Protein AF-A0A2K3KKW4-F1 (afdb_monomer_lite)

Structure (mmCIF, N/CA/C/O backbone):
data_AF-A0A2K3KKW4-F1
#
_entry.id   AF-A0A2K3KKW4-F1
#
loop_
_atom_site.group_PDB
_atom_site.id
_atom_site.type_symbol
_atom_site.label_atom_id
_atom_site.label_alt_id
_atom_site.label_comp_id
_atom_site.label_asym_id
_atom_site.label_entity_id
_atom_site.label_seq_id
_atom_site.pdbx_PDB_ins_code
_atom_site.Cartn_x
_atom_site.Cartn_y
_atom_site.Cartn_z
_atom_site.occupancy
_atom_site.B_iso_or_equiv
_atom_site.auth_seq_id
_atom_site.auth_comp_id
_atom_site.auth_asym_id
_atom_site.auth_atom_id
_atom_site.pdbx_PDB_model_num
ATOM 1 N N . MET A 1 1 ? -10.260 -14.661 -4.051 1.00 47.41 1 MET A N 1
ATOM 2 C CA . MET A 1 1 ? -11.435 -13.790 -3.814 1.00 47.41 1 MET A CA 1
ATOM 3 C C . MET A 1 1 ? -10.969 -12.354 -3.994 1.00 47.41 1 MET A C 1
ATOM 5 O O . MET A 1 1 ? -9.844 -12.076 -3.609 1.00 47.41 1 MET A O 1
ATOM 9 N N . ALA A 1 2 ? -11.745 -11.480 -4.638 1.00 58.47 2 ALA A N 1
ATOM 10 C CA . ALA A 1 2 ? -11.342 -10.082 -4.812 1.00 58.47 2 ALA A CA 1
ATOM 11 C C . ALA A 1 2 ? -11.584 -9.311 -3.506 1.00 58.47 2 ALA A C 1
ATOM 13 O O . ALA A 1 2 ? -12.720 -9.268 -3.032 1.00 58.47 2 ALA A O 1
ATOM 14 N N . VAL A 1 3 ? -10.526 -8.737 -2.932 1.00 58.22 3 VAL A N 1
ATOM 15 C CA . VAL A 1 3 ? -10.606 -7.864 -1.753 1.00 58.22 3 VAL A CA 1
ATOM 16 C C . VAL A 1 3 ? -11.310 -6.564 -2.142 1.00 58.22 3 VAL A C 1
ATOM 18 O O . VAL A 1 3 ? -10.940 -5.925 -3.127 1.00 58.22 3 VAL A O 1
ATOM 21 N N . LYS A 1 4 ? -12.382 -6.207 -1.426 1.00 67.81 4 LYS A N 1
ATOM 22 C CA . LYS A 1 4 ? -13.187 -5.008 -1.725 1.00 67.81 4 LYS A CA 1
ATOM 23 C C . LYS A 1 4 ? -12.787 -3.826 -0.854 1.00 67.81 4 LYS A C 1
ATOM 25 O O . LYS A 1 4 ? -12.928 -2.687 -1.288 1.00 67.81 4 LYS A O 1
ATOM 30 N N . ASN A 1 5 ? -12.276 -4.098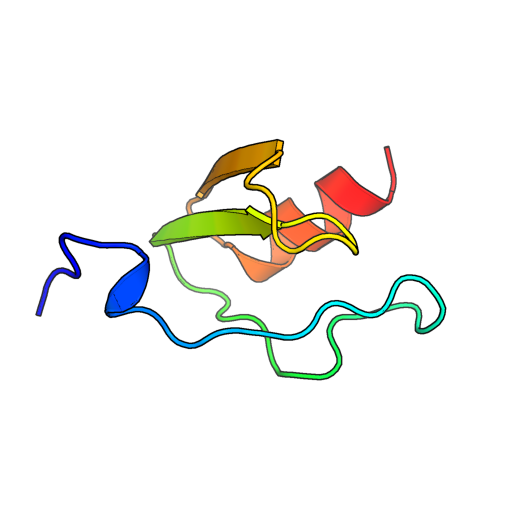 0.345 1.00 67.75 5 ASN A N 1
ATOM 31 C CA . ASN A 1 5 ? -11.855 -3.086 1.299 1.00 67.75 5 ASN A CA 1
ATOM 32 C C . ASN A 1 5 ? -10.394 -3.302 1.687 1.00 67.75 5 ASN A C 1
ATOM 34 O O . ASN A 1 5 ? -9.964 -4.430 1.912 1.00 67.75 5 ASN A O 1
ATOM 38 N N . LEU A 1 6 ? -9.648 -2.211 1.851 1.00 65.75 6 LEU A N 1
ATOM 39 C CA . LEU A 1 6 ? -8.270 -2.271 2.347 1.00 65.75 6 LEU A CA 1
ATOM 40 C C . LEU A 1 6 ? -8.172 -2.870 3.758 1.00 65.75 6 LEU A C 1
ATOM 42 O O . LEU A 1 6 ? -7.162 -3.474 4.095 1.00 65.75 6 LEU A O 1
ATOM 46 N N . ALA A 1 7 ? -9.233 -2.774 4.562 1.00 66.50 7 ALA A N 1
ATOM 47 C CA . ALA A 1 7 ? -9.300 -3.409 5.879 1.00 66.50 7 ALA A CA 1
ATOM 48 C C . ALA A 1 7 ? -9.245 -4.951 5.825 1.00 66.50 7 ALA A C 1
ATOM 50 O O . ALA A 1 7 ? -8.977 -5.586 6.837 1.00 66.50 7 ALA A O 1
ATOM 51 N N . GLU A 1 8 ? -9.500 -5.550 4.658 1.00 71.50 8 GLU A N 1
ATOM 52 C CA . GLU A 1 8 ? -9.425 -6.998 4.422 1.00 71.50 8 GLU A CA 1
ATOM 53 C C . GLU A 1 8 ? -8.054 -7.421 3.862 1.00 71.50 8 GLU A C 1
ATOM 55 O O . GLU A 1 8 ? -7.854 -8.591 3.539 1.00 71.50 8 GLU A O 1
ATOM 60 N N . THR A 1 9 ? -7.123 -6.473 3.703 1.00 69.81 9 THR A N 1
ATOM 61 C CA . THR A 1 9 ? -5.784 -6.718 3.153 1.00 69.81 9 THR A CA 1
ATOM 62 C C . THR A 1 9 ? -4.746 -6.841 4.260 1.00 69.81 9 THR A C 1
ATOM 64 O O . THR A 1 9 ? -4.868 -6.223 5.318 1.00 69.81 9 THR A O 1
ATOM 67 N N . GLU A 1 10 ? -3.722 -7.657 4.023 1.00 70.44 10 GLU A N 1
ATOM 68 C CA . GLU A 1 10 ? -2.624 -7.829 4.969 1.00 70.44 10 GLU A CA 1
ATOM 69 C C . GLU A 1 10 ? -1.804 -6.538 5.070 1.00 70.44 10 GLU A C 1
ATOM 71 O O . GLU A 1 10 ? -1.330 -5.994 4.069 1.00 70.44 10 GLU A O 1
ATOM 76 N N . LEU A 1 11 ? -1.641 -6.037 6.296 1.00 68.06 11 LEU A N 1
ATOM 77 C CA . L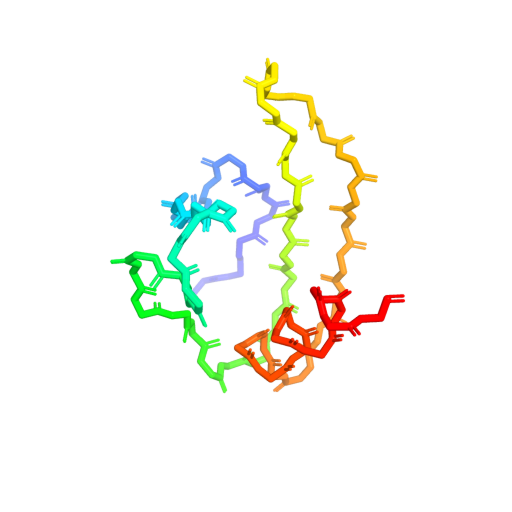EU A 1 11 ? -0.837 -4.851 6.552 1.00 68.06 11 LEU A CA 1
ATOM 78 C C . LEU A 1 11 ? 0.647 -5.224 6.482 1.00 68.06 11 LEU A C 1
ATOM 80 O O . LEU A 1 11 ? 1.165 -5.917 7.357 1.00 68.06 11 LEU A O 1
ATOM 84 N N . VAL A 1 12 ? 1.345 -4.723 5.466 1.00 69.06 12 VAL A N 1
ATOM 85 C CA . VAL A 1 12 ? 2.799 -4.871 5.362 1.00 69.06 12 VAL A CA 1
ATOM 86 C C . VAL A 1 12 ? 3.470 -3.628 5.931 1.00 69.06 12 VAL A C 1
ATOM 88 O O . VAL A 1 12 ? 3.355 -2.533 5.379 1.00 69.06 12 VAL A O 1
ATOM 91 N N . THR A 1 13 ? 4.199 -3.791 7.035 1.00 66.38 13 THR A N 1
ATOM 92 C CA . THR A 1 13 ? 4.930 -2.681 7.651 1.00 66.38 13 THR A CA 1
ATOM 93 C C . THR A 1 13 ? 6.142 -2.306 6.801 1.00 66.38 13 THR A C 1
ATOM 95 O O . THR A 1 13 ? 7.108 -3.065 6.670 1.00 66.38 13 THR A O 1
ATOM 98 N N . VAL A 1 14 ? 6.102 -1.103 6.235 1.00 61.97 14 VAL A N 1
ATOM 99 C CA . VAL A 1 14 ? 7.220 -0.495 5.512 1.00 61.97 14 VAL A CA 1
ATOM 100 C C . VAL A 1 14 ? 7.956 0.456 6.453 1.00 61.97 14 VAL A C 1
ATOM 102 O O . VAL A 1 14 ? 7.501 1.562 6.729 1.00 61.97 14 VAL A O 1
ATOM 105 N N . TRP A 1 15 ? 9.090 0.022 7.004 1.00 57.22 15 TRP A N 1
ATOM 106 C CA . TRP A 1 15 ? 9.890 0.883 7.876 1.00 57.22 15 TRP A CA 1
ATOM 107 C C . TRP A 1 15 ? 10.776 1.808 7.036 1.00 57.22 15 TRP A C 1
ATOM 109 O O . TRP A 1 15 ? 11.497 1.315 6.168 1.00 57.22 15 TRP A O 1
ATOM 119 N N . PRO A 1 16 ? 10.778 3.131 7.293 1.00 55.28 16 PRO A N 1
ATOM 120 C CA . PRO A 1 16 ? 11.565 4.095 6.524 1.00 55.28 16 PRO A CA 1
ATOM 121 C C . PRO A 1 16 ? 13.083 3.904 6.679 1.00 55.28 16 PRO A C 1
ATOM 123 O O . PRO A 1 16 ? 13.829 4.311 5.794 1.00 55.28 16 PRO A O 1
ATOM 126 N N . GLU A 1 17 ? 13.529 3.265 7.763 1.00 54.06 17 GLU A N 1
ATOM 127 C CA . GLU A 1 17 ? 14.945 3.115 8.129 1.00 54.06 17 GLU A CA 1
ATOM 128 C C . GLU A 1 17 ? 15.600 1.834 7.582 1.00 54.06 17 GLU A C 1
ATOM 130 O O . GLU A 1 17 ? 16.820 1.750 7.491 1.00 54.06 17 GLU A O 1
ATOM 135 N N . ASN A 1 18 ? 14.807 0.841 7.173 1.00 49.12 18 ASN A N 1
ATOM 136 C CA . ASN A 1 18 ? 15.307 -0.336 6.468 1.00 49.12 18 ASN A CA 1
ATOM 137 C C . ASN A 1 18 ? 15.046 -0.147 4.971 1.00 49.12 18 ASN A C 1
ATOM 139 O O . ASN A 1 18 ? 13.935 0.221 4.589 1.00 49.12 18 ASN A O 1
ATOM 143 N N . ASP A 1 19 ? 16.048 -0.400 4.130 1.00 52.50 19 ASP A N 1
ATOM 144 C CA . ASP A 1 19 ? 16.048 -0.222 2.662 1.00 52.50 19 ASP A CA 1
ATOM 145 C C . ASP A 1 19 ? 15.036 -1.133 1.916 1.00 52.50 19 ASP A C 1
ATOM 147 O O . ASP A 1 19 ? 15.119 -1.343 0.709 1.00 52.50 19 ASP A O 1
ATOM 151 N N . GLY A 1 20 ? 14.055 -1.692 2.628 1.00 52.75 20 GLY A N 1
ATOM 152 C CA . GLY A 1 20 ? 13.016 -2.559 2.104 1.00 52.75 20 GLY A CA 1
ATOM 153 C C . GLY A 1 20 ? 11.802 -2.657 3.035 1.00 52.75 20 GLY A C 1
ATOM 154 O O . GLY A 1 20 ? 11.832 -2.186 4.176 1.00 52.75 20 GLY A O 1
ATOM 155 N N . PRO A 1 21 ? 10.693 -3.227 2.542 1.00 56.03 21 PRO A N 1
ATOM 156 C CA . PRO A 1 21 ? 9.589 -3.650 3.396 1.00 56.03 21 PRO A CA 1
ATOM 157 C C . PRO A 1 21 ? 10.097 -4.698 4.403 1.00 56.03 21 PRO A C 1
ATOM 159 O O . PRO A 1 21 ? 10.917 -5.545 4.061 1.00 56.03 21 PRO A O 1
ATOM 162 N N . THR A 1 22 ? 9.629 -4.658 5.652 1.00 53.72 22 THR A N 1
ATOM 163 C CA . THR A 1 22 ? 10.010 -5.681 6.652 1.00 53.72 22 THR A CA 1
ATOM 164 C C . THR A 1 22 ? 9.278 -7.009 6.419 1.00 53.72 22 THR A C 1
ATOM 166 O O . THR A 1 22 ? 9.641 -8.023 7.006 1.00 53.72 22 THR A O 1
ATOM 169 N N . GLY A 1 23 ? 8.287 -7.018 5.521 1.00 58.53 23 GLY A N 1
ATOM 170 C CA . GLY A 1 23 ? 7.638 -8.214 4.988 1.00 58.53 23 GLY A CA 1
ATOM 171 C C . GLY A 1 23 ? 7.821 -8.330 3.474 1.00 58.53 23 GLY A C 1
ATOM 172 O O . GLY A 1 23 ? 8.081 -7.343 2.789 1.00 58.53 23 GLY A O 1
ATOM 173 N N . GLU A 1 24 ? 7.685 -9.540 2.942 1.00 63.91 24 GLU A N 1
ATOM 174 C CA . GLU A 1 24 ? 7.729 -9.783 1.502 1.00 63.91 24 GLU A CA 1
ATOM 175 C C . GLU A 1 24 ? 6.537 -9.072 0.839 1.00 63.91 24 GLU A C 1
ATOM 177 O O . GLU A 1 24 ? 5.379 -9.388 1.113 1.00 63.91 24 GLU A O 1
ATOM 182 N N . LEU A 1 25 ? 6.802 -8.048 0.019 1.00 70.12 25 LEU A N 1
ATOM 183 C CA . LEU A 1 25 ? 5.736 -7.408 -0.749 1.00 70.12 25 LEU A CA 1
ATOM 184 C C . LEU A 1 25 ? 5.301 -8.362 -1.863 1.00 70.12 25 LEU A C 1
ATOM 186 O O . LEU A 1 25 ? 6.161 -8.866 -2.596 1.00 70.12 25 LEU A O 1
ATOM 190 N N . PRO A 1 26 ? 3.991 -8.560 -2.066 1.00 70.19 26 PRO A N 1
ATOM 191 C CA . PRO A 1 26 ? 3.518 -9.395 -3.154 1.00 70.19 26 PRO A CA 1
ATOM 192 C C . PRO A 1 26 ? 3.976 -8.805 -4.497 1.00 70.19 26 PRO A C 1
ATOM 194 O O . PRO A 1 26 ? 3.722 -7.642 -4.815 1.00 70.19 26 PRO A O 1
ATOM 197 N N . SER A 1 27 ? 4.639 -9.622 -5.318 1.00 73.06 27 SER A N 1
ATOM 198 C CA . SER A 1 27 ? 4.996 -9.280 -6.710 1.00 73.06 27 SER A CA 1
ATOM 199 C C . SER A 1 27 ? 3.829 -9.488 -7.683 1.00 73.06 27 SER A C 1
ATOM 201 O O . SER A 1 27 ? 4.026 -9.704 -8.878 1.00 73.06 27 SER A O 1
ATOM 203 N N . GLU A 1 28 ? 2.604 -9.424 -7.175 1.00 76.94 28 GLU A N 1
ATOM 204 C CA . GLU A 1 28 ? 1.384 -9.619 -7.945 1.00 76.94 28 GLU A CA 1
ATOM 205 C C . GLU A 1 28 ? 0.756 -8.283 -8.356 1.00 76.94 28 GLU A C 1
ATOM 207 O O . GLU A 1 28 ? 1.123 -7.202 -7.878 1.00 76.94 28 GLU A O 1
ATOM 212 N N . ALA A 1 29 ? -0.200 -8.368 -9.280 1.00 77.94 29 ALA A N 1
ATOM 213 C CA . ALA A 1 29 ? -1.029 -7.242 -9.667 1.00 77.94 29 ALA A CA 1
ATOM 214 C C . ALA A 1 29 ? -2.119 -7.003 -8.615 1.00 77.94 29 ALA A C 1
ATOM 216 O O . ALA A 1 29 ? -2.844 -7.924 -8.244 1.00 77.94 29 ALA A O 1
ATOM 217 N N . GLY A 1 30 ? -2.281 -5.760 -8.174 1.00 78.75 30 GLY A N 1
ATOM 218 C CA . GLY A 1 30 ? -3.295 -5.402 -7.196 1.00 78.75 30 GLY A CA 1
ATOM 219 C C . GLY A 1 30 ? -3.271 -3.930 -6.810 1.00 78.75 30 GLY A C 1
ATOM 220 O O . GLY A 1 30 ? -2.670 -3.087 -7.481 1.00 78.75 30 GLY A O 1
ATOM 221 N N . VAL A 1 31 ? -3.968 -3.628 -5.721 1.00 81.88 31 VAL A N 1
ATOM 222 C CA . VAL A 1 31 ? -4.093 -2.285 -5.153 1.00 81.88 31 VAL A CA 1
ATOM 223 C C . VAL A 1 31 ? -3.355 -2.260 -3.820 1.00 81.88 31 VAL A C 1
ATOM 225 O O . VAL A 1 31 ? -3.436 -3.221 -3.060 1.00 81.88 31 VAL A O 1
ATOM 228 N N . TYR A 1 32 ? -2.646 -1.172 -3.538 1.00 79.75 32 TYR A N 1
ATOM 229 C CA . TYR A 1 32 ? -1.946 -0.957 -2.276 1.00 79.75 32 TYR A CA 1
ATOM 230 C C . TYR A 1 32 ? -2.251 0.431 -1.716 1.00 79.75 32 TYR A C 1
ATOM 232 O O . TYR A 1 32 ? -2.561 1.361 -2.465 1.00 79.75 32 TYR A O 1
ATOM 240 N N . ALA A 1 33 ? -2.122 0.572 -0.399 1.00 82.62 33 ALA A N 1
ATOM 241 C CA . ALA A 1 33 ? -2.138 1.859 0.280 1.00 82.62 33 ALA A CA 1
ATOM 242 C C . ALA A 1 33 ? -0.838 2.119 1.017 1.00 82.62 33 ALA A C 1
ATOM 244 O O . ALA A 1 33 ? -0.213 1.203 1.550 1.00 82.62 33 ALA A O 1
ATOM 245 N N . VAL A 1 34 ? -0.484 3.395 1.082 1.00 80.06 34 VAL A N 1
ATOM 246 C CA . VAL A 1 34 ? 0.597 3.898 1.918 1.00 80.06 34 VAL A CA 1
ATOM 247 C C . VAL A 1 34 ? -0.025 4.693 3.053 1.00 80.06 34 VAL A C 1
ATOM 249 O O . VAL A 1 34 ? -0.768 5.650 2.818 1.00 80.06 34 VAL A O 1
ATOM 252 N N . TYR A 1 35 ? 0.295 4.278 4.272 1.00 80.44 35 TYR A N 1
ATOM 253 C CA . TYR A 1 35 ? -0.085 4.960 5.500 1.00 80.44 35 TYR A CA 1
ATOM 254 C C . TYR A 1 35 ? 1.122 5.705 6.067 1.00 80.44 35 TYR A C 1
ATOM 256 O O . TYR A 1 35 ? 2.262 5.257 5.916 1.00 80.44 35 TYR A O 1
ATOM 264 N N . ASP A 1 36 ? 0.878 6.848 6.696 1.00 81.50 36 ASP A N 1
ATOM 265 C CA . ASP A 1 36 ? 1.910 7.587 7.414 1.00 81.50 36 ASP A CA 1
ATOM 266 C C . ASP A 1 36 ? 2.154 7.004 8.826 1.00 81.50 36 ASP A C 1
ATOM 268 O O . ASP A 1 36 ? 1.602 5.971 9.210 1.00 81.50 36 ASP A O 1
ATOM 272 N N . LYS A 1 37 ? 2.995 7.671 9.630 1.00 77.38 37 LYS A N 1
ATOM 273 C CA . LYS A 1 37 ? 3.269 7.243 11.012 1.00 77.38 37 LYS A CA 1
ATOM 274 C C . LYS A 1 37 ? 2.070 7.421 11.953 1.00 77.38 37 LYS A C 1
ATOM 276 O O . LYS A 1 37 ? 2.031 6.740 12.975 1.00 77.38 37 LYS A O 1
ATOM 281 N N . ALA A 1 38 ? 1.132 8.318 11.644 1.00 83.06 38 ALA A N 1
ATOM 282 C CA . ALA A 1 38 ? -0.112 8.490 12.389 1.00 83.06 38 ALA A CA 1
ATOM 283 C C . ALA A 1 38 ? -1.185 7.447 12.012 1.00 83.06 38 ALA A C 1
ATOM 285 O O . ALA A 1 38 ? -2.217 7.369 12.677 1.00 83.06 38 ALA A O 1
ATOM 286 N N . GLY A 1 39 ? -0.930 6.610 10.998 1.00 76.94 39 GLY A N 1
ATOM 287 C CA . GLY A 1 39 ? -1.892 5.632 10.488 1.00 76.94 39 GLY A CA 1
ATOM 288 C C . GLY A 1 39 ? -2.920 6.248 9.539 1.00 76.94 39 GLY A C 1
ATOM 289 O O . GLY A 1 39 ? -3.943 5.626 9.250 1.00 76.94 39 GLY A O 1
ATOM 290 N N . GLU A 1 40 ? -2.662 7.458 9.045 1.00 82.31 40 GLU A N 1
ATOM 291 C CA . GLU A 1 40 ? -3.497 8.148 8.075 1.00 82.31 40 GLU A CA 1
ATOM 292 C C . GLU A 1 40 ? -3.135 7.702 6.657 1.00 82.31 40 GLU A C 1
ATOM 294 O O . GLU A 1 40 ? -1.968 7.511 6.303 1.00 82.31 40 GLU A O 1
ATOM 299 N N . LEU A 1 41 ? -4.160 7.492 5.833 1.00 82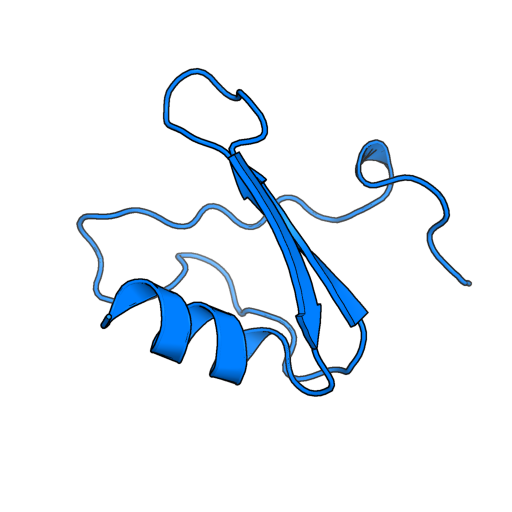.75 41 LEU A N 1
ATOM 300 C CA . LEU A 1 41 ? -3.989 7.082 4.447 1.00 82.75 41 LEU A CA 1
ATOM 301 C C . LEU A 1 41 ? -3.481 8.264 3.615 1.00 82.75 41 LEU A C 1
ATOM 303 O O . LEU A 1 41 ? -4.210 9.228 3.402 1.00 82.75 41 LEU A O 1
ATOM 307 N N . GLN A 1 42 ? -2.275 8.139 3.068 1.00 83.25 42 GLN A N 1
ATOM 308 C CA . GLN A 1 42 ? -1.649 9.190 2.261 1.00 83.25 42 GLN A CA 1
ATOM 309 C C . GLN A 1 42 ? -1.791 8.942 0.760 1.00 83.25 42 GLN A C 1
ATOM 311 O O . GLN A 1 42 ? -1.848 9.883 -0.030 1.00 83.25 42 GLN A O 1
ATOM 316 N N . PHE A 1 43 ? -1.812 7.673 0.344 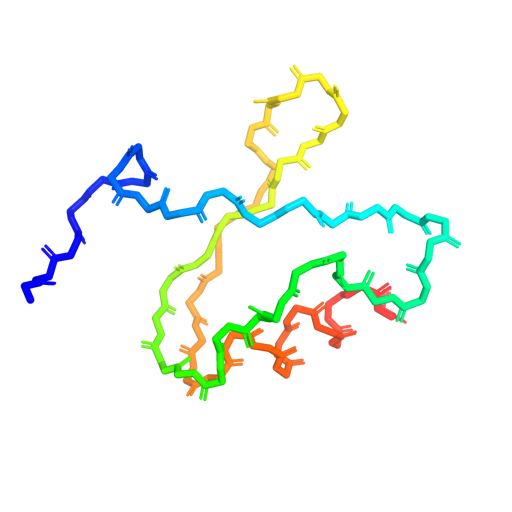1.00 82.50 43 PHE A N 1
ATOM 317 C CA . PHE A 1 43 ? -1.795 7.312 -1.070 1.00 82.50 43 PHE A CA 1
ATOM 318 C C . PHE A 1 43 ? -2.438 5.947 -1.313 1.00 82.50 43 PHE A C 1
ATOM 320 O O . PHE A 1 43 ? -2.215 5.013 -0.544 1.00 82.50 43 PHE A O 1
ATOM 327 N N . ILE A 1 44 ? -3.176 5.817 -2.420 1.00 84.19 44 ILE A N 1
ATOM 328 C CA . ILE A 1 44 ? -3.642 4.534 -2.959 1.00 84.19 44 ILE A CA 1
ATOM 329 C C . ILE A 1 44 ? -3.090 4.388 -4.374 1.00 84.19 44 ILE A C 1
ATOM 331 O O . ILE A 1 44 ? -3.304 5.255 -5.222 1.00 84.19 44 ILE A O 1
ATOM 335 N N . GLY A 1 45 ? -2.416 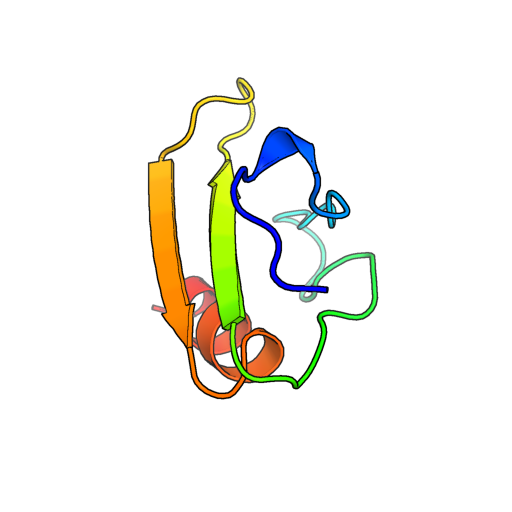3.272 -4.636 1.00 80.56 45 GLY A N 1
ATOM 336 C CA . GLY A 1 45 ? -1.866 2.940 -5.943 1.00 80.56 45 GLY A CA 1
ATOM 337 C C . GLY A 1 45 ? -2.412 1.625 -6.476 1.00 80.56 45 GLY A C 1
ATOM 338 O O . GLY A 1 45 ? -2.616 0.672 -5.728 1.00 80.56 45 GLY A O 1
ATOM 339 N N . LEU A 1 46 ? -2.606 1.560 -7.791 1.00 82.94 46 LEU A N 1
ATOM 340 C CA . LEU A 1 46 ? -2.827 0.309 -8.510 1.00 82.94 46 LEU A CA 1
ATOM 341 C C . LEU A 1 46 ? -1.540 -0.064 -9.242 1.00 82.94 46 LEU A C 1
ATOM 343 O O . LEU A 1 46 ? -0.926 0.779 -9.896 1.00 82.94 46 LEU A O 1
ATOM 347 N N . SER A 1 47 ? -1.122 -1.318 -9.145 1.00 81.56 47 SER A N 1
ATOM 348 C CA . SER A 1 47 ? 0.051 -1.794 -9.865 1.00 81.56 47 SER A CA 1
ATOM 349 C C . SER A 1 47 ? -0.160 -3.187 -10.427 1.00 81.56 47 SER A C 1
ATOM 351 O O . SER A 1 47 ? -0.887 -4.000 -9.869 1.00 81.56 47 SER A O 1
ATOM 353 N N . ARG A 1 48 ? 0.514 -3.474 -11.543 1.00 80.75 48 ARG A N 1
ATOM 354 C CA . ARG A 1 48 ? 0.664 -4.841 -12.060 1.00 80.75 48 ARG A CA 1
ATOM 355 C C . ARG A 1 48 ? 1.779 -5.626 -11.359 1.00 80.75 48 ARG A C 1
ATOM 357 O O . ARG A 1 48 ? 1.912 -6.816 -11.612 1.00 80.75 48 ARG A O 1
ATOM 364 N N . ASN A 1 49 ? 2.565 -4.957 -10.518 1.00 79.50 49 ASN A N 1
ATOM 365 C CA . ASN A 1 49 ? 3.555 -5.542 -9.624 1.00 79.50 49 ASN A CA 1
ATOM 366 C C . ASN A 1 49 ? 3.752 -4.590 -8.430 1.00 79.50 49 ASN A C 1
ATOM 368 O O . ASN A 1 49 ? 4.462 -3.583 -8.533 1.00 79.50 49 ASN A O 1
ATOM 372 N N . ILE A 1 50 ? 3.080 -4.883 -7.315 1.00 77.06 50 ILE A N 1
ATOM 373 C CA . ILE A 1 50 ? 3.074 -4.011 -6.130 1.00 77.06 50 ILE A CA 1
ATOM 374 C C . ILE A 1 50 ? 4.498 -3.830 -5.579 1.00 77.06 50 ILE A C 1
ATOM 376 O O . ILE A 1 50 ? 4.913 -2.695 -5.339 1.00 77.06 50 ILE A O 1
ATOM 380 N N . ALA A 1 51 ? 5.280 -4.908 -5.465 1.00 74.25 51 ALA A N 1
ATOM 381 C CA . ALA A 1 51 ? 6.659 -4.860 -4.972 1.00 74.25 51 ALA A CA 1
ATOM 382 C C . ALA A 1 51 ? 7.562 -3.898 -5.773 1.00 74.25 51 ALA A C 1
ATOM 384 O O . ALA A 1 51 ? 8.283 -3.083 -5.187 1.00 74.25 51 ALA A O 1
ATOM 385 N N . ALA A 1 52 ? 7.493 -3.939 -7.107 1.00 73.38 52 ALA A N 1
ATOM 386 C CA . ALA A 1 52 ? 8.288 -3.076 -7.978 1.00 73.38 52 ALA A CA 1
ATOM 387 C C . ALA A 1 52 ? 7.861 -1.605 -7.865 1.00 73.38 52 ALA A C 1
ATOM 389 O O . ALA A 1 52 ? 8.703 -0.718 -7.730 1.00 73.38 52 ALA A O 1
ATOM 390 N N . THR A 1 53 ? 6.554 -1.332 -7.876 1.00 70.62 53 THR A N 1
ATOM 391 C CA . THR A 1 53 ? 6.039 0.044 -7.850 1.00 70.62 53 THR A CA 1
ATOM 392 C C . THR A 1 53 ? 6.255 0.728 -6.507 1.00 70.62 53 THR A C 1
ATOM 394 O O . THR A 1 53 ? 6.650 1.891 -6.491 1.00 70.62 53 THR A O 1
ATOM 397 N N . VAL A 1 54 ? 6.070 0.020 -5.390 1.00 71.38 54 VAL A N 1
ATOM 398 C CA . VAL A 1 54 ? 6.343 0.567 -4.050 1.00 71.38 54 VAL A CA 1
ATOM 399 C C . VAL A 1 54 ? 7.832 0.893 -3.896 1.00 71.38 54 VAL A C 1
ATOM 401 O O . VAL A 1 54 ? 8.179 1.970 -3.413 1.00 71.38 54 VAL A O 1
ATOM 404 N N . SER A 1 55 ? 8.713 0.015 -4.385 1.00 69.19 55 SER A N 1
ATOM 405 C CA . SER A 1 55 ? 10.166 0.240 -4.372 1.00 69.19 55 SER A CA 1
ATOM 406 C C . SER A 1 55 ? 10.581 1.470 -5.187 1.00 69.19 55 SER A C 1
ATOM 408 O O . SER A 1 55 ? 11.428 2.245 -4.747 1.00 69.19 55 SER A O 1
ATOM 410 N N . THR A 1 56 ? 9.980 1.681 -6.363 1.00 68.00 56 THR A N 1
ATOM 411 C CA . THR A 1 56 ? 10.248 2.863 -7.195 1.00 68.00 56 THR A CA 1
ATOM 412 C C . THR A 1 56 ? 9.667 4.141 -6.593 1.00 68.00 56 THR A C 1
ATOM 414 O O . THR A 1 56 ? 10.363 5.149 -6.558 1.00 68.00 56 THR A O 1
ATOM 417 N N . HIS A 1 57 ? 8.430 4.109 -6.084 1.00 69.50 57 HIS A N 1
ATOM 418 C CA . HIS A 1 57 ? 7.779 5.272 -5.471 1.00 69.50 57 HIS A CA 1
ATOM 419 C C . HIS A 1 57 ? 8.546 5.786 -4.248 1.00 69.50 57 HIS A C 1
ATOM 421 O O . HIS A 1 57 ? 8.628 6.986 -4.036 1.00 69.50 57 HIS A O 1
ATOM 427 N N . ARG A 1 58 ? 9.165 4.883 -3.479 1.00 65.12 58 ARG A N 1
ATOM 428 C CA . ARG A 1 58 ? 9.973 5.237 -2.306 1.00 65.12 58 ARG A CA 1
ATOM 429 C C . ARG A 1 58 ? 11.331 5.869 -2.652 1.00 65.12 58 ARG A C 1
ATOM 431 O O . ARG A 1 58 ? 11.912 6.536 -1.804 1.00 65.12 58 ARG A O 1
ATOM 438 N N . LYS A 1 59 ? 11.859 5.626 -3.858 1.00 59.88 59 LYS A N 1
ATOM 439 C CA . LYS A 1 59 ? 13.149 6.171 -4.326 1.00 59.88 59 LYS A CA 1
ATOM 440 C C . LYS A 1 59 ? 13.025 7.515 -5.056 1.00 59.88 59 LYS A C 1
ATOM 442 O O . LYS A 1 59 ? 14.060 8.068 -5.423 1.00 59.88 59 LYS A O 1
ATOM 447 N N . SER A 1 60 ? 11.805 7.997 -5.305 1.00 57.94 60 SER A N 1
ATOM 448 C CA . SER A 1 60 ? 11.526 9.260 -6.0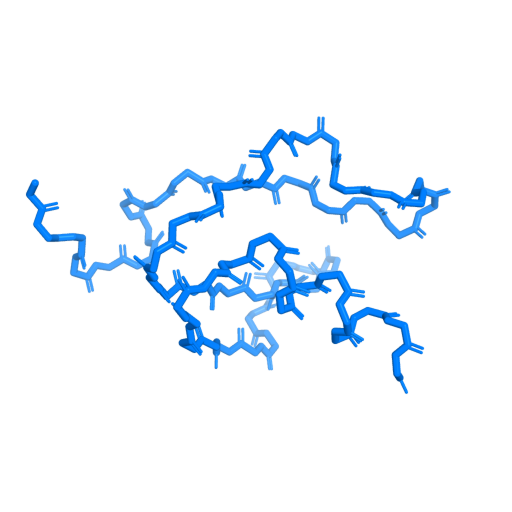02 1.00 57.94 60 SER A CA 1
ATOM 449 C C . SER A 1 60 ? 11.115 10.361 -5.038 1.00 57.94 60 SER A C 1
ATOM 451 O O . SER A 1 60 ? 11.276 11.525 -5.464 1.00 57.94 60 SER A O 1
#

Secondary structure (DSSP, 8-state):
----SGGGS------TTSSS-SS----SSEEEEEE-TTS-EEEEEEESSHHHHHHHHHT-

Sequence (60 aa):
MAVKNLAETELVTVWPENDGPTGELPSEAGVYAVYDKAGELQFIGLSRNIAATVSTHRKS

Foldseek 3Di:
DDDPDCVPDDDFADDLPDLATPDDQAQAWDKDFDADPVRHTDDIDGDRGRRVVVNVVSVD

Radius of gyration: 11.27 Å; chains: 1; bounding box: 29×23×24 Å

Organism: Trifolium pratense (NCBI:txid57577)

pLDDT: mean 70.16, std 10.2, range [47.41, 84.19]